Protein AF-M1BFW6-F1 (afdb_monomer_lite)

Sequence (113 aa):
MVQQIQVTSSSNYDKNRELKAFDDTKASVKGLVDAGITQVPRIFIYPEVSGSGSFPSLEEIHFVFPIIDLENINKDPIKHKEIVKKVGDASETWGFFQVINHGIPMSVLDEML

Structure (mmCIF, N/CA/C/O backbone):
data_AF-M1BFW6-F1
#
_entry.id   AF-M1BFW6-F1
#
loop_
_atom_site.group_PDB
_atom_site.id
_atom_site.type_symbol
_atom_site.label_atom_id
_atom_site.label_alt_id
_atom_site.label_comp_id
_atom_site.label_asym_id
_atom_site.label_entity_id
_atom_site.label_seq_id
_atom_site.pdbx_PDB_ins_code
_atom_site.Cartn_x
_atom_site.Cartn_y
_atom_site.Cartn_z
_atom_site.occupancy
_atom_site.B_iso_or_equiv
_atom_site.auth_seq_id
_atom_site.auth_comp_id
_atom_site.auth_asym_id
_atom_site.auth_atom_id
_atom_site.pdbx_PDB_model_num
ATOM 1 N N . MET A 1 1 ? 59.714 -7.945 -12.876 1.00 41.03 1 MET A N 1
ATOM 2 C CA . MET A 1 1 ? 58.534 -7.363 -13.544 1.00 41.03 1 MET A CA 1
ATOM 3 C C . MET A 1 1 ? 57.442 -8.412 -13.556 1.00 41.03 1 MET A C 1
ATOM 5 O O . MET A 1 1 ? 57.543 -9.354 -14.323 1.00 41.03 1 MET A O 1
ATOM 9 N N . VAL A 1 2 ? 56.443 -8.284 -12.691 1.00 34.00 2 VAL A N 1
ATOM 10 C CA . VAL A 1 2 ? 55.144 -8.929 -12.899 1.00 34.00 2 VAL A CA 1
ATOM 11 C C . VAL A 1 2 ? 54.112 -7.828 -12.722 1.00 34.00 2 VAL A C 1
ATOM 13 O O . V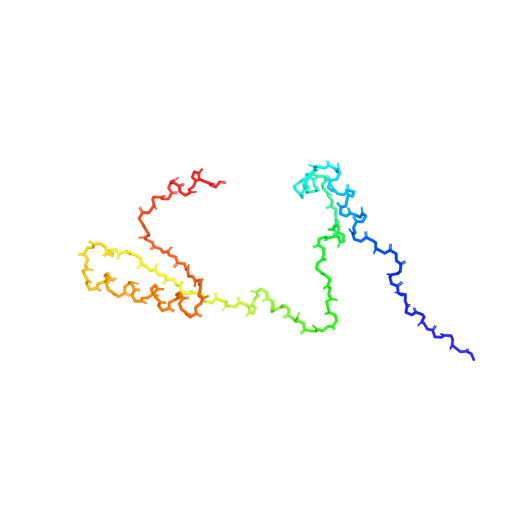AL A 1 2 ? 54.087 -7.131 -11.710 1.00 34.00 2 VAL A O 1
ATOM 16 N N . GLN A 1 3 ? 53.424 -7.554 -13.819 1.00 33.53 3 GLN A N 1
ATOM 17 C CA . GLN A 1 3 ? 52.602 -6.378 -14.045 1.00 33.53 3 GLN A CA 1
ATOM 18 C C . GLN A 1 3 ? 51.309 -6.530 -13.238 1.00 33.53 3 GLN A C 1
ATOM 20 O O . GLN A 1 3 ? 50.632 -7.551 -13.338 1.00 33.53 3 GLN A O 1
ATOM 25 N N . GLN A 1 4 ? 51.008 -5.541 -12.395 1.00 33.56 4 GLN A N 1
ATOM 26 C CA . GLN A 1 4 ? 49.775 -5.497 -11.613 1.00 33.56 4 GLN A CA 1
ATOM 27 C C . GLN A 1 4 ? 48.557 -5.465 -12.543 1.00 33.56 4 GLN A C 1
ATOM 29 O O . GLN A 1 4 ? 48.505 -4.677 -13.490 1.00 33.56 4 GLN A O 1
ATOM 34 N N . ILE A 1 5 ? 47.577 -6.312 -12.232 1.00 43.69 5 ILE A N 1
ATOM 35 C CA . ILE A 1 5 ? 46.254 -6.339 -12.852 1.00 43.69 5 ILE A CA 1
ATOM 36 C C . ILE A 1 5 ? 45.576 -4.998 -12.557 1.00 43.69 5 ILE A C 1
ATOM 38 O O . ILE A 1 5 ? 45.328 -4.645 -11.405 1.00 43.69 5 ILE A O 1
ATOM 42 N N . GLN A 1 6 ? 45.343 -4.231 -13.618 1.00 40.12 6 GLN A N 1
ATOM 43 C CA . GLN A 1 6 ? 44.679 -2.936 -13.577 1.00 40.12 6 GLN A CA 1
ATOM 44 C C . GLN A 1 6 ? 43.209 -3.118 -13.188 1.00 40.12 6 GLN A C 1
ATOM 46 O O . GLN A 1 6 ? 42.450 -3.809 -13.865 1.00 40.12 6 GLN A O 1
ATOM 51 N N . VAL A 1 7 ? 42.820 -2.448 -12.105 1.00 42.47 7 VAL A N 1
ATOM 52 C CA . VAL A 1 7 ? 41.433 -2.163 -11.739 1.00 42.47 7 VAL A CA 1
ATOM 53 C C . VAL A 1 7 ? 40.812 -1.368 -12.889 1.00 42.47 7 VAL A C 1
ATOM 55 O O . VAL A 1 7 ? 41.162 -0.209 -13.099 1.00 42.47 7 VAL A O 1
ATOM 58 N N . THR A 1 8 ? 39.916 -1.977 -13.667 1.00 38.28 8 THR A N 1
ATOM 59 C CA . THR A 1 8 ? 39.161 -1.253 -14.695 1.00 38.28 8 THR A CA 1
ATOM 60 C C . THR A 1 8 ? 38.122 -0.375 -14.008 1.00 38.28 8 THR A C 1
ATOM 62 O O . THR A 1 8 ? 37.011 -0.810 -13.708 1.00 38.28 8 THR A O 1
ATOM 65 N N . SER A 1 9 ? 38.500 0.869 -13.729 1.00 48.19 9 SER A N 1
ATOM 66 C CA . SER A 1 9 ? 37.568 1.937 -13.401 1.00 48.19 9 SER A CA 1
ATOM 67 C C . SER A 1 9 ? 36.561 2.080 -14.545 1.00 48.19 9 SER A C 1
ATOM 69 O O . SER A 1 9 ? 36.919 2.263 -15.708 1.00 48.19 9 SER A O 1
ATOM 71 N N . SER A 1 10 ? 35.274 1.969 -14.227 1.00 56.94 10 SER A N 1
ATOM 72 C CA . SER A 1 10 ? 34.163 2.247 -15.137 1.00 56.94 10 SER A CA 1
ATOM 73 C C . SER A 1 10 ? 34.113 3.742 -15.463 1.00 56.94 10 SER A C 1
ATOM 75 O O . SER A 1 10 ? 33.308 4.491 -14.919 1.00 56.94 10 SER A O 1
ATOM 77 N N . SER A 1 11 ? 35.020 4.187 -16.321 1.00 62.94 11 SER A N 1
ATOM 78 C CA . SER A 1 11 ? 35.157 5.570 -16.754 1.00 62.94 11 SER A CA 1
ATOM 79 C C . SER A 1 11 ? 34.372 5.762 -18.052 1.00 62.94 11 SER A C 1
ATOM 81 O O . SER A 1 11 ? 34.846 5.331 -19.100 1.00 62.94 11 SER A O 1
ATOM 83 N N . ASN A 1 12 ? 33.194 6.402 -17.949 1.00 70.50 12 ASN A N 1
ATOM 84 C CA . ASN A 1 12 ? 32.327 6.971 -19.011 1.00 70.50 12 ASN A CA 1
ATOM 85 C C . ASN A 1 12 ? 30.869 6.446 -19.063 1.00 70.50 12 ASN A C 1
ATOM 87 O O . ASN A 1 12 ? 30.233 6.463 -20.116 1.00 70.50 12 ASN A O 1
ATOM 91 N N . TYR A 1 13 ? 30.307 5.978 -17.942 1.00 83.38 13 TYR A N 1
ATOM 92 C CA . TYR A 1 13 ? 28.852 5.814 -17.828 1.00 83.38 13 TYR A CA 1
ATOM 93 C C . TYR A 1 13 ? 28.213 7.138 -17.398 1.00 83.38 13 TYR A C 1
ATOM 95 O O . TYR A 1 13 ? 28.406 7.578 -16.266 1.00 83.38 13 TYR A O 1
ATOM 103 N N . ASP A 1 14 ? 27.458 7.760 -18.302 1.00 89.44 14 ASP A N 1
ATOM 104 C CA . ASP A 1 14 ? 26.688 8.973 -18.031 1.00 89.44 14 ASP A CA 1
ATOM 105 C C . ASP A 1 14 ? 25.205 8.617 -17.859 1.00 89.44 14 ASP A C 1
ATOM 107 O O . ASP A 1 14 ? 24.460 8.471 -18.834 1.00 89.44 14 ASP A O 1
ATOM 111 N N . LYS A 1 15 ? 24.787 8.484 -16.593 1.00 89.88 15 LYS A N 1
ATOM 112 C CA . LYS A 1 15 ? 23.399 8.186 -16.212 1.00 89.88 15 LYS A CA 1
ATOM 113 C C . LYS A 1 15 ? 22.414 9.208 -16.791 1.00 89.88 15 LYS A C 1
ATOM 115 O O . LYS A 1 15 ? 21.318 8.825 -17.186 1.00 89.88 15 LYS A O 1
ATOM 120 N N . ASN A 1 16 ? 22.794 10.485 -16.864 1.00 92.88 16 ASN A N 1
ATOM 121 C CA . ASN A 1 16 ? 21.906 11.544 -17.344 1.00 92.88 16 ASN A CA 1
ATOM 122 C C . ASN A 1 16 ? 21.676 11.428 -18.850 1.00 92.88 16 ASN A C 1
ATOM 124 O O . ASN A 1 16 ? 20.557 11.632 -19.320 1.00 92.88 16 ASN A O 1
ATOM 128 N N . ARG A 1 17 ? 22.714 11.062 -19.610 1.00 94.00 17 ARG A N 1
ATOM 129 C CA . ARG A 1 17 ? 22.591 10.846 -21.056 1.00 94.00 17 ARG A CA 1
ATOM 130 C C . ARG A 1 17 ? 21.682 9.663 -21.385 1.00 94.00 17 ARG A C 1
ATOM 132 O O . ARG A 1 17 ? 20.856 9.776 -22.286 1.00 94.00 17 ARG A O 1
ATOM 139 N N . GLU A 1 18 ? 21.823 8.548 -20.671 1.00 92.44 18 GLU A N 1
ATOM 140 C CA . GLU A 1 18 ? 20.960 7.373 -20.867 1.00 92.44 18 GLU A CA 1
ATOM 141 C C . GLU A 1 18 ? 19.518 7.647 -20.415 1.00 92.44 18 GLU A C 1
ATOM 143 O O . GLU A 1 18 ? 18.589 7.308 -21.144 1.00 92.44 18 GLU A O 1
ATOM 148 N N . LEU A 1 19 ? 19.323 8.342 -19.285 1.00 93.00 19 LEU A N 1
ATOM 149 C CA . LEU A 1 19 ? 17.993 8.749 -18.819 1.00 93.00 19 LEU A CA 1
ATOM 150 C C . LEU A 1 19 ? 17.296 9.645 -19.846 1.00 93.00 19 LEU A C 1
ATOM 152 O O . LEU A 1 19 ? 16.150 9.392 -20.203 1.00 93.00 19 LEU A O 1
ATOM 156 N N . LYS A 1 20 ? 18.012 10.633 -20.396 1.00 95.50 20 LYS A N 1
ATOM 157 C CA . LYS A 1 20 ? 17.474 11.491 -21.452 1.00 95.50 20 LYS A CA 1
ATOM 158 C C . LYS A 1 20 ? 17.088 10.685 -22.694 1.00 95.50 20 LYS A C 1
ATOM 160 O O . LYS A 1 20 ? 16.001 10.880 -23.225 1.00 95.50 20 LYS A O 1
ATOM 165 N N . ALA A 1 21 ? 17.962 9.788 -23.158 1.00 93.94 21 ALA A N 1
ATOM 166 C CA . ALA A 1 21 ? 17.680 8.956 -24.326 1.00 93.94 21 ALA A CA 1
ATOM 167 C C . ALA A 1 21 ? 16.437 8.080 -24.110 1.00 93.94 21 ALA A C 1
ATOM 169 O O . ALA A 1 21 ? 15.621 7.952 -25.018 1.00 93.94 21 ALA A O 1
ATOM 170 N N . PHE A 1 22 ? 16.268 7.528 -22.905 1.00 94.62 22 PHE A N 1
ATOM 171 C CA . PHE A 1 22 ? 15.073 6.784 -22.519 1.00 94.62 22 PHE A CA 1
ATOM 172 C C . PHE A 1 22 ? 13.820 7.673 -22.504 1.00 94.62 22 PHE A C 1
ATOM 174 O O . PHE A 1 22 ? 12.827 7.334 -23.148 1.00 94.62 22 PHE A O 1
ATOM 181 N N . ASP A 1 23 ? 13.868 8.833 -21.847 1.00 94.88 23 ASP A N 1
ATOM 182 C CA . ASP A 1 23 ? 12.739 9.767 -21.763 1.00 94.88 23 ASP A CA 1
ATOM 183 C C . ASP A 1 23 ? 12.315 10.311 -23.134 1.00 94.88 23 ASP A C 1
ATOM 185 O O . ASP A 1 23 ? 11.129 10.577 -23.359 1.00 94.88 23 ASP A O 1
ATOM 189 N N . ASP A 1 24 ? 13.261 10.473 -24.061 1.00 96.38 24 ASP A N 1
ATOM 190 C CA . ASP A 1 24 ? 13.004 10.886 -25.441 1.00 96.38 24 ASP A CA 1
ATOM 191 C C . ASP A 1 24 ? 12.231 9.807 -26.227 1.00 96.38 24 ASP A C 1
ATOM 193 O O . ASP A 1 24 ? 11.458 10.155 -27.118 1.00 96.38 24 ASP A O 1
ATOM 197 N N . THR A 1 25 ? 12.354 8.516 -25.874 1.00 94.06 25 THR A N 1
ATOM 198 C CA . THR A 1 25 ? 11.566 7.442 -26.520 1.00 94.06 25 THR A CA 1
ATOM 199 C C . THR A 1 25 ? 10.075 7.528 -26.217 1.00 94.06 25 THR A C 1
ATOM 201 O O . THR A 1 25 ? 9.268 6.993 -26.974 1.00 94.06 25 THR A O 1
ATOM 204 N N . LYS A 1 26 ? 9.702 8.139 -25.081 1.00 94.56 26 LYS A N 1
ATOM 205 C CA . LYS A 1 26 ? 8.333 8.147 -24.533 1.00 94.56 26 LYS A CA 1
ATOM 206 C C . LYS A 1 26 ? 7.712 6.751 -24.358 1.00 94.56 26 LYS A C 1
ATOM 208 O O . LYS A 1 26 ? 6.518 6.649 -24.097 1.00 94.56 26 LYS A O 1
ATOM 213 N N . ALA A 1 27 ? 8.509 5.684 -24.442 1.00 90.12 27 ALA A N 1
ATOM 214 C CA . ALA A 1 27 ? 8.028 4.306 -24.445 1.00 90.12 27 ALA A CA 1
ATOM 215 C C . ALA A 1 27 ? 7.614 3.803 -23.050 1.00 90.12 27 ALA A C 1
ATOM 217 O O . ALA A 1 27 ? 6.913 2.797 -22.947 1.00 90.12 27 ALA A O 1
ATOM 218 N N . SER A 1 28 ? 7.996 4.511 -21.976 1.00 93.81 28 SER A N 1
ATOM 219 C CA . SER A 1 28 ? 7.878 4.072 -20.574 1.00 93.81 28 SER A CA 1
ATOM 220 C C . SER A 1 28 ? 8.602 2.742 -20.297 1.00 93.81 28 SER A C 1
ATOM 222 O O . SER A 1 28 ? 9.165 2.115 -21.194 1.00 93.81 28 SER A O 1
ATOM 224 N N . VAL A 1 29 ? 8.598 2.285 -19.041 1.00 95.12 29 VAL A N 1
ATOM 225 C CA . VAL A 1 29 ? 9.170 0.970 -18.693 1.00 95.12 29 VAL A CA 1
ATOM 226 C C . VAL A 1 29 ? 8.364 -0.163 -19.339 1.00 95.12 29 VAL A C 1
ATOM 228 O O . VAL A 1 29 ? 8.950 -1.157 -19.760 1.00 95.12 29 VAL A O 1
ATOM 231 N N . LYS A 1 30 ? 7.044 0.005 -19.518 1.00 94.50 30 LYS A N 1
ATOM 232 C CA . LYS A 1 30 ? 6.205 -0.986 -20.207 1.00 94.50 30 LYS A CA 1
ATOM 233 C C . LYS A 1 30 ? 6.664 -1.211 -21.650 1.00 94.50 30 LYS A C 1
ATOM 235 O O . LYS A 1 30 ? 6.745 -2.354 -22.077 1.00 94.50 30 LYS A O 1
ATOM 240 N N . GLY A 1 31 ? 7.027 -0.155 -22.378 1.00 95.25 31 GLY A N 1
ATOM 241 C CA . GLY A 1 31 ? 7.510 -0.287 -23.753 1.00 95.25 31 GLY A CA 1
ATOM 242 C C . GLY A 1 31 ? 8.829 -1.053 -23.854 1.00 95.25 31 GLY A C 1
ATOM 243 O O . GLY A 1 31 ? 9.045 -1.755 -24.835 1.00 95.25 31 GLY A O 1
ATOM 244 N N . LEU A 1 32 ? 9.682 -0.989 -22.824 1.00 94.25 32 LEU A N 1
ATOM 245 C CA . LEU A 1 32 ? 10.873 -1.840 -22.749 1.00 94.25 32 LEU A CA 1
ATOM 246 C C . LEU A 1 32 ? 10.494 -3.317 -22.590 1.00 94.25 32 LEU A C 1
ATOM 248 O O . LEU A 1 32 ? 11.057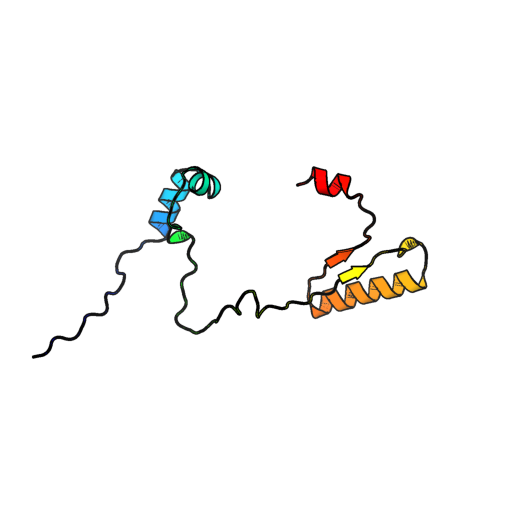 -4.170 -23.273 1.00 94.25 32 LEU A O 1
ATOM 252 N N . VAL A 1 33 ? 9.524 -3.610 -21.718 1.00 95.06 33 VAL A N 1
ATOM 253 C CA . VAL A 1 33 ? 9.017 -4.974 -21.496 1.00 95.06 33 VAL A CA 1
ATOM 254 C C . VAL A 1 33 ? 8.371 -5.528 -22.766 1.00 95.06 33 VAL A C 1
ATOM 256 O O . VAL A 1 33 ? 8.720 -6.624 -23.193 1.00 95.06 33 VAL A O 1
ATOM 259 N N . ASP A 1 34 ? 7.496 -4.754 -23.411 1.00 96.06 34 ASP A N 1
ATOM 260 C CA . ASP A 1 34 ? 6.828 -5.139 -24.660 1.00 96.06 34 ASP A CA 1
ATOM 261 C C . ASP A 1 34 ? 7.838 -5.370 -25.804 1.00 96.06 34 ASP A C 1
ATOM 263 O O . ASP A 1 34 ? 7.619 -6.222 -26.663 1.00 96.06 34 ASP A O 1
ATOM 267 N N . ALA A 1 35 ? 8.963 -4.642 -25.805 1.00 94.19 35 ALA A N 1
ATOM 268 C CA . ALA A 1 35 ? 10.060 -4.821 -26.758 1.00 94.19 35 ALA A CA 1
ATOM 269 C C . ALA A 1 35 ? 10.922 -6.071 -26.488 1.00 94.19 35 ALA A C 1
ATOM 271 O O . ALA A 1 35 ? 11.818 -6.374 -27.277 1.00 94.19 35 ALA A O 1
ATOM 272 N N . GLY A 1 36 ? 10.676 -6.794 -25.391 1.00 95.62 36 GLY A N 1
ATOM 273 C CA . GLY A 1 36 ? 11.354 -8.051 -25.081 1.00 95.62 36 GLY A CA 1
ATOM 274 C C . GLY A 1 36 ? 12.834 -7.887 -24.738 1.00 95.62 36 GLY A C 1
ATOM 275 O O . GLY A 1 36 ? 13.640 -8.755 -25.081 1.00 95.62 36 GLY A O 1
ATOM 276 N N . ILE A 1 37 ? 13.218 -6.779 -24.090 1.00 94.44 37 ILE A N 1
ATOM 277 C CA . ILE A 1 37 ? 14.606 -6.586 -23.653 1.00 94.44 37 ILE A CA 1
ATOM 278 C C . ILE A 1 37 ? 15.053 -7.738 -22.741 1.00 94.44 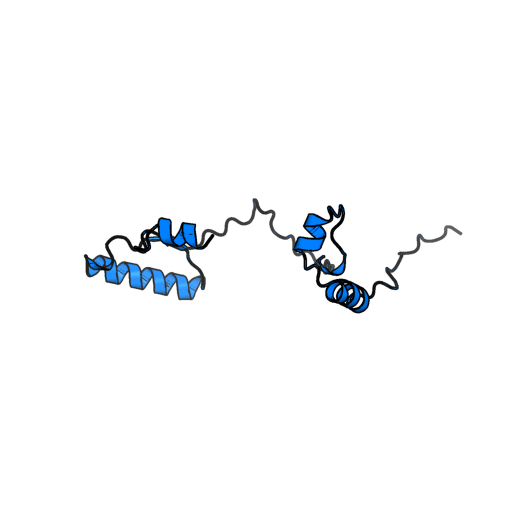37 ILE A C 1
ATOM 280 O O . ILE A 1 37 ? 14.316 -8.200 -21.875 1.00 94.44 37 ILE A O 1
ATOM 284 N N . THR A 1 38 ? 16.289 -8.198 -22.920 1.00 95.69 38 THR A N 1
ATOM 285 C CA . THR A 1 38 ? 16.852 -9.314 -22.140 1.00 95.69 38 THR A CA 1
ATOM 286 C C . THR A 1 38 ? 17.701 -8.852 -20.960 1.00 95.69 38 THR A C 1
ATOM 288 O O . THR A 1 38 ? 18.116 -9.670 -20.144 1.00 95.69 38 THR A O 1
ATOM 291 N N . GLN A 1 39 ? 17.985 -7.550 -20.877 1.00 93.25 39 GLN A N 1
ATOM 292 C CA . GLN A 1 39 ? 18.828 -6.942 -19.852 1.00 93.25 39 GLN A CA 1
ATOM 293 C C . GLN A 1 39 ? 18.221 -5.623 -19.387 1.00 93.25 39 GLN A C 1
ATOM 295 O O . GLN A 1 39 ? 17.826 -4.798 -20.211 1.00 93.25 39 GLN A O 1
ATOM 300 N N . VAL A 1 40 ? 18.185 -5.411 -18.071 1.00 92.06 40 VAL A N 1
ATOM 301 C CA . VAL A 1 40 ? 17.687 -4.168 -17.467 1.00 92.06 40 VAL A CA 1
ATOM 302 C C . VAL A 1 40 ? 18.669 -3.022 -17.764 1.00 92.06 40 VAL A C 1
ATOM 304 O O . VAL A 1 40 ? 19.857 -3.162 -17.462 1.00 92.06 40 VAL A O 1
ATOM 307 N N . PRO A 1 41 ? 18.214 -1.880 -18.322 1.00 91.31 41 PRO A N 1
ATOM 308 C CA . PRO A 1 41 ? 19.068 -0.716 -18.536 1.00 91.31 41 PRO A CA 1
ATOM 309 C C . PRO A 1 41 ? 19.710 -0.230 -17.237 1.00 91.31 41 PRO A C 1
ATOM 311 O O . PRO A 1 41 ? 19.076 -0.205 -16.177 1.00 91.31 41 PRO A O 1
ATOM 314 N N . ARG A 1 42 ? 20.969 0.207 -17.316 1.00 90.88 42 ARG A N 1
ATOM 315 C CA . ARG A 1 42 ? 21.781 0.522 -16.133 1.00 90.88 42 ARG A CA 1
ATOM 316 C C . ARG A 1 42 ? 21.222 1.708 -15.342 1.00 90.88 42 ARG A C 1
ATOM 318 O O . ARG A 1 42 ? 21.496 1.824 -14.149 1.00 90.88 42 ARG A O 1
ATOM 325 N N . ILE A 1 43 ? 20.407 2.562 -15.967 1.00 91.75 43 ILE A N 1
ATOM 326 C CA . ILE A 1 43 ? 19.702 3.668 -15.297 1.00 91.75 43 ILE A CA 1
ATOM 327 C C . ILE A 1 43 ? 18.702 3.213 -14.225 1.00 91.75 43 ILE A C 1
ATOM 329 O O .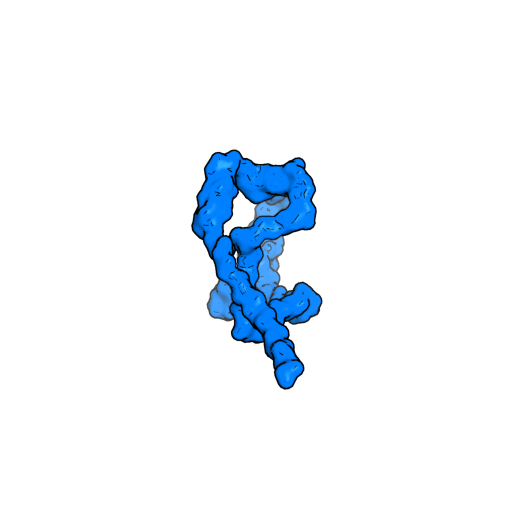 ILE A 1 43 ? 18.479 3.969 -13.276 1.00 91.75 43 ILE A O 1
ATOM 333 N N . PHE A 1 44 ? 18.148 2.000 -14.344 1.00 91.94 44 PHE A N 1
ATOM 334 C CA . PHE A 1 44 ? 17.194 1.413 -13.391 1.00 91.94 44 PHE A CA 1
ATOM 335 C C . PHE A 1 44 ? 17.860 0.549 -12.318 1.00 91.94 44 PHE A C 1
ATOM 337 O O . PHE A 1 44 ? 17.197 0.106 -11.384 1.00 91.94 44 PHE A O 1
ATOM 344 N N . ILE A 1 45 ? 19.166 0.308 -12.434 1.00 88.94 45 ILE A N 1
ATOM 345 C CA . ILE A 1 45 ? 19.914 -0.477 -11.457 1.00 88.94 45 ILE A CA 1
ATOM 346 C C . ILE A 1 45 ? 20.317 0.449 -10.310 1.00 88.94 45 ILE A C 1
ATOM 348 O O . ILE A 1 45 ? 20.974 1.476 -10.515 1.00 88.94 45 ILE A O 1
ATOM 352 N N . TYR A 1 46 ? 19.912 0.088 -9.092 1.00 82.25 46 TYR A N 1
ATOM 353 C CA . TYR A 1 46 ? 20.354 0.783 -7.891 1.00 82.25 46 TYR A CA 1
ATOM 354 C C . TYR A 1 46 ? 21.879 0.628 -7.757 1.00 82.25 46 TYR A C 1
ATOM 356 O O . TYR A 1 46 ? 22.374 -0.497 -7.833 1.00 82.25 46 TYR A O 1
ATOM 364 N N . PRO A 1 47 ? 22.648 1.723 -7.612 1.00 73.81 47 PRO A N 1
ATOM 365 C CA . PRO A 1 47 ? 24.093 1.620 -7.488 1.00 73.81 47 PRO A CA 1
ATOM 366 C C . PRO A 1 47 ? 24.422 0.875 -6.196 1.00 73.81 47 PRO A C 1
ATOM 368 O O . PRO A 1 47 ? 24.043 1.321 -5.114 1.00 73.81 47 PRO A O 1
ATOM 371 N N . GLU A 1 48 ? 25.125 -0.252 -6.302 1.00 66.12 48 GLU A N 1
ATOM 372 C CA . GLU A 1 48 ? 25.652 -0.930 -5.124 1.00 66.12 48 GLU A CA 1
ATOM 373 C C . GLU A 1 48 ? 26.620 0.018 -4.420 1.00 66.12 48 GLU A C 1
ATOM 375 O O . GLU A 1 48 ? 27.718 0.307 -4.899 1.00 66.12 48 GLU A O 1
ATOM 380 N N . VAL A 1 49 ? 26.181 0.572 -3.295 1.00 56.47 49 VAL A N 1
ATOM 381 C CA . VAL A 1 49 ? 27.073 1.293 -2.401 1.00 56.47 49 VAL A CA 1
ATOM 382 C C . VAL A 1 49 ? 27.965 0.222 -1.787 1.00 56.47 49 VAL A C 1
ATOM 384 O O . VAL A 1 49 ? 27.463 -0.684 -1.127 1.00 56.47 49 VAL A O 1
ATOM 387 N N . SER A 1 50 ? 29.272 0.286 -2.046 1.00 52.62 50 SER A N 1
ATOM 388 C CA . SER A 1 50 ? 30.280 -0.594 -1.452 1.00 52.62 50 SER A CA 1
ATOM 389 C C . SER A 1 50 ? 30.217 -0.511 0.076 1.00 52.62 50 SER A C 1
ATOM 391 O O . SER A 1 50 ? 30.866 0.324 0.698 1.00 52.62 50 SER A O 1
ATOM 393 N N . GLY A 1 51 ? 29.380 -1.344 0.676 1.00 49.53 51 GLY A N 1
ATOM 394 C CA . GLY A 1 51 ? 29.045 -1.292 2.088 1.00 49.53 51 GLY A CA 1
ATOM 395 C C . GLY A 1 51 ? 27.801 -2.123 2.316 1.00 49.53 51 GLY A C 1
ATOM 396 O O . GLY A 1 51 ? 26.700 -1.600 2.236 1.00 49.53 51 GLY A O 1
ATOM 397 N N . SER A 1 52 ? 28.017 -3.421 2.531 1.00 50.56 52 SER A N 1
ATOM 398 C CA . SER A 1 52 ? 27.090 -4.432 3.053 1.00 50.56 52 SER A CA 1
ATOM 399 C C . SER A 1 52 ? 25.768 -3.897 3.629 1.00 50.56 52 SER A C 1
ATOM 401 O O . SER A 1 52 ? 25.562 -3.865 4.840 1.00 50.56 52 SER A O 1
ATOM 403 N N . GLY A 1 53 ? 24.838 -3.532 2.760 1.00 49.19 53 GLY A N 1
ATOM 404 C CA . GLY A 1 53 ? 23.427 -3.697 3.025 1.00 49.19 53 GLY A CA 1
ATOM 405 C C . GLY A 1 53 ? 23.077 -5.007 2.363 1.00 49.19 53 GLY A C 1
ATOM 406 O O . GLY A 1 53 ? 22.691 -5.002 1.200 1.00 49.19 53 GLY A O 1
ATOM 407 N N . SER A 1 54 ? 23.298 -6.131 3.050 1.00 53.00 54 SER A N 1
ATOM 408 C CA . SER A 1 54 ? 22.585 -7.348 2.676 1.00 53.00 54 SER A CA 1
ATOM 409 C C . SER A 1 54 ? 21.121 -6.940 2.699 1.00 53.00 54 SER A C 1
ATOM 411 O O . SER A 1 54 ? 20.588 -6.688 3.779 1.00 53.00 54 SER A O 1
ATOM 413 N N . PHE A 1 55 ? 20.495 -6.763 1.533 1.00 56.66 55 PHE A N 1
ATOM 414 C CA . PHE A 1 55 ? 19.046 -6.832 1.498 1.00 56.66 55 PHE A CA 1
ATOM 415 C C . PHE A 1 55 ? 18.759 -8.194 2.116 1.00 56.66 55 PHE A C 1
ATOM 417 O O . PHE A 1 55 ? 19.309 -9.182 1.613 1.00 56.66 55 PHE A O 1
ATOM 424 N N . PRO A 1 56 ? 18.053 -8.258 3.258 1.00 55.31 56 PRO A N 1
ATOM 425 C CA . PRO A 1 56 ? 17.711 -9.555 3.797 1.0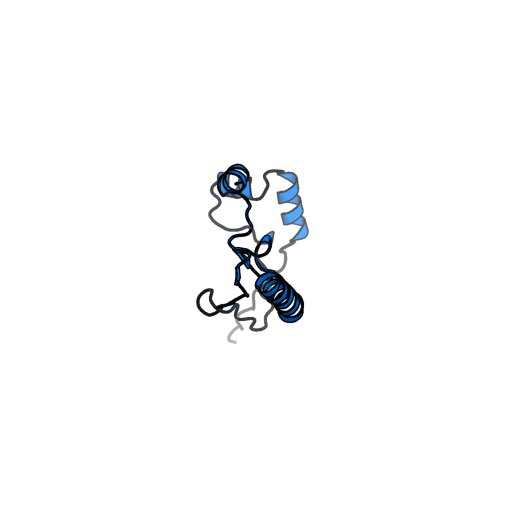0 55.31 56 PRO A CA 1
ATOM 426 C C . PRO A 1 56 ? 17.000 -10.282 2.659 1.00 55.31 56 PRO A C 1
ATOM 428 O O . PRO A 1 56 ? 16.245 -9.656 1.898 1.00 55.31 56 PRO A O 1
ATOM 431 N N . SER A 1 57 ? 17.344 -11.548 2.441 1.00 59.09 57 SER A N 1
ATOM 432 C CA . SER A 1 57 ? 16.677 -12.323 1.398 1.00 59.09 57 SER A CA 1
ATOM 433 C C . SER A 1 57 ? 15.160 -12.172 1.586 1.00 59.09 57 SER A C 1
ATOM 435 O O . SER A 1 57 ? 14.687 -11.954 2.703 1.00 59.09 57 SER A O 1
ATOM 437 N N . LEU A 1 58 ? 14.358 -12.242 0.519 1.00 55.31 58 LEU A N 1
ATOM 438 C CA . LEU A 1 58 ? 12.891 -12.159 0.654 1.00 55.31 58 LEU A CA 1
ATOM 439 C C . LEU A 1 58 ? 12.337 -13.183 1.672 1.00 55.31 58 LEU A C 1
ATOM 441 O O . LEU A 1 58 ? 11.257 -12.984 2.217 1.00 55.31 58 LEU A O 1
ATOM 445 N N . GLU A 1 59 ? 13.105 -14.239 1.949 1.00 58.59 59 GLU A N 1
ATOM 446 C CA . GLU A 1 59 ? 12.868 -15.271 2.961 1.00 58.59 59 GLU A CA 1
ATOM 447 C C . GLU A 1 59 ? 13.242 -14.839 4.397 1.00 58.59 59 GLU A C 1
ATOM 449 O O . GLU A 1 59 ? 12.681 -15.354 5.358 1.00 58.59 59 GLU A O 1
ATOM 454 N N . GLU A 1 60 ? 14.158 -13.885 4.577 1.00 56.16 60 GLU A N 1
ATOM 455 C CA . GLU A 1 60 ? 14.573 -13.332 5.877 1.00 56.16 60 GLU A CA 1
ATOM 456 C C . GLU A 1 60 ? 13.699 -12.153 6.333 1.00 56.16 60 GLU A C 1
ATOM 458 O O . GLU A 1 60 ? 13.629 -11.848 7.527 1.00 56.16 60 GLU A O 1
ATOM 463 N N . ILE A 1 61 ? 12.993 -11.496 5.408 1.00 56.69 61 ILE A N 1
ATOM 464 C CA . ILE A 1 61 ? 12.122 -10.359 5.712 1.00 56.69 61 ILE A CA 1
ATOM 465 C C . ILE A 1 61 ? 10.709 -10.833 6.074 1.00 56.69 61 ILE A C 1
ATOM 467 O O . ILE A 1 61 ? 9.748 -10.663 5.326 1.00 56.69 61 ILE A O 1
ATOM 471 N N . HIS A 1 62 ? 10.547 -11.372 7.279 1.00 60.16 62 HIS A N 1
ATOM 472 C CA . HIS A 1 62 ? 9.221 -11.540 7.875 1.00 60.16 62 HIS A CA 1
ATOM 473 C C . HIS A 1 62 ? 8.765 -10.227 8.530 1.00 60.16 62 HIS A C 1
ATOM 475 O O . HIS A 1 62 ? 8.736 -10.103 9.755 1.00 60.16 62 HIS A O 1
ATOM 481 N N . PHE A 1 63 ? 8.396 -9.221 7.728 1.00 60.94 63 PHE A N 1
ATOM 482 C CA . PHE A 1 63 ? 7.662 -8.071 8.265 1.00 60.94 63 PHE A CA 1
ATOM 483 C C . PHE A 1 63 ? 6.228 -8.500 8.578 1.00 60.94 63 PHE A C 1
ATOM 485 O O . PHE A 1 63 ? 5.351 -8.485 7.719 1.00 60.94 63 PHE A O 1
ATOM 492 N N . VAL A 1 64 ? 5.990 -8.892 9.829 1.00 76.38 64 VAL A N 1
ATOM 493 C CA . VAL A 1 64 ? 4.638 -9.105 10.350 1.00 76.38 64 VAL A CA 1
ATOM 494 C C . VAL A 1 64 ? 4.092 -7.748 10.783 1.00 76.38 64 VAL A C 1
ATOM 496 O O . VAL A 1 64 ? 4.252 -7.335 11.930 1.00 76.38 64 VAL A O 1
ATOM 499 N N . PHE A 1 65 ? 3.493 -7.019 9.844 1.00 86.19 65 PHE A N 1
ATOM 500 C CA . PHE A 1 65 ? 2.748 -5.804 10.164 1.00 86.19 65 PHE A CA 1
ATOM 501 C C . PHE A 1 65 ? 1.389 -6.153 10.796 1.00 86.19 65 PHE A C 1
ATOM 503 O O . PHE A 1 65 ? 0.844 -7.233 10.544 1.00 86.19 65 PHE A O 1
ATOM 510 N N . PRO A 1 66 ? 0.811 -5.259 11.618 1.00 94.44 66 PRO A N 1
ATOM 511 C CA . PRO A 1 66 ? -0.487 -5.504 12.232 1.00 94.44 66 PRO A CA 1
ATOM 512 C C . PRO A 1 66 ? -1.587 -5.710 11.182 1.00 94.44 66 PRO A C 1
ATOM 514 O O . PRO A 1 66 ? -1.691 -4.939 10.228 1.00 94.44 66 PRO A O 1
ATOM 517 N N . ILE A 1 67 ? -2.441 -6.713 11.394 1.00 95.31 67 ILE A N 1
ATOM 518 C CA . ILE A 1 67 ? -3.704 -6.887 10.669 1.00 95.31 67 ILE A CA 1
ATOM 519 C C . ILE A 1 67 ? -4.834 -6.500 11.623 1.00 95.31 67 ILE A C 1
ATOM 521 O O . ILE A 1 67 ? -4.972 -7.076 12.704 1.00 95.31 67 ILE A O 1
ATOM 525 N N . ILE A 1 68 ? -5.633 -5.509 11.237 1.00 97.12 68 ILE A N 1
ATOM 526 C CA . ILE A 1 68 ? -6.736 -4.978 12.036 1.00 97.12 68 ILE A CA 1
ATOM 527 C C . ILE A 1 68 ? -8.057 -5.419 11.414 1.00 97.12 68 ILE A C 1
ATOM 529 O O . ILE A 1 68 ? -8.407 -5.036 10.300 1.00 97.12 68 ILE A O 1
ATOM 533 N N . ASP A 1 69 ? -8.799 -6.219 12.168 1.00 96.81 69 ASP A N 1
ATOM 534 C CA . ASP A 1 69 ? -10.146 -6.640 11.813 1.00 96.81 69 ASP A CA 1
ATOM 535 C C . ASP A 1 69 ? -11.174 -5.580 12.240 1.00 96.81 69 ASP A C 1
ATOM 537 O O . ASP A 1 69 ? -11.275 -5.260 13.428 1.00 96.81 69 ASP A O 1
ATOM 541 N N . LEU A 1 70 ? -11.916 -5.024 11.275 1.00 97.00 70 LEU A N 1
ATOM 542 C CA . LEU A 1 70 ? -12.986 -4.048 11.527 1.00 97.00 70 LEU A CA 1
ATOM 543 C C . LEU A 1 70 ? -14.367 -4.691 11.684 1.00 97.00 70 LEU A C 1
ATOM 545 O O . LEU A 1 70 ? -15.377 -3.981 11.761 1.00 97.00 70 LEU A O 1
ATOM 549 N N . GLU A 1 71 ? -14.444 -6.021 11.738 1.00 95.38 71 GLU A N 1
ATOM 550 C CA . GLU A 1 71 ? -15.713 -6.716 11.865 1.00 95.38 71 GLU A CA 1
ATOM 551 C C . GLU A 1 71 ? -16.486 -6.222 13.097 1.00 95.38 71 GLU A C 1
ATOM 553 O O . GLU A 1 71 ? -16.003 -6.205 14.231 1.00 95.38 71 GLU A O 1
ATOM 558 N N . ASN A 1 72 ? -17.742 -5.832 12.870 1.00 91.81 72 ASN A N 1
ATOM 559 C CA . ASN A 1 72 ? -18.660 -5.368 13.907 1.00 91.81 72 ASN A CA 1
ATOM 560 C C . ASN A 1 72 ? -18.223 -4.087 14.652 1.00 91.81 72 ASN A C 1
ATOM 562 O O . ASN A 1 72 ? -18.830 -3.768 15.677 1.00 91.81 72 ASN A O 1
ATOM 566 N N . ILE A 1 73 ? -17.276 -3.302 14.117 1.0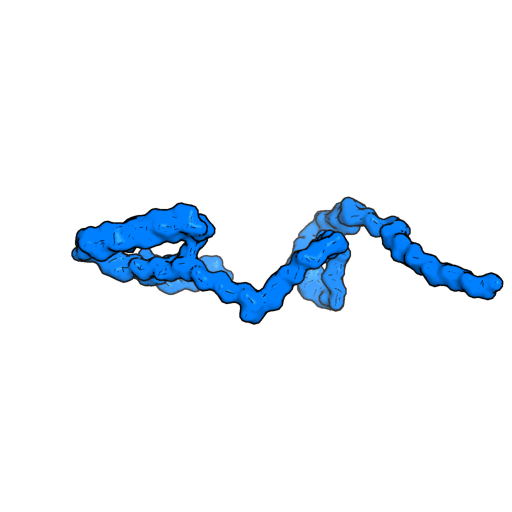0 93.31 73 ILE A N 1
ATOM 567 C CA . ILE A 1 73 ? -16.838 -2.021 14.708 1.00 93.31 73 ILE A CA 1
ATOM 568 C C . ILE A 1 73 ? -18.004 -1.057 14.991 1.00 93.31 73 ILE A C 1
ATOM 570 O O . ILE A 1 73 ? -17.997 -0.344 15.986 1.00 93.31 73 ILE A O 1
ATOM 574 N N . ASN A 1 74 ? -19.050 -1.085 14.161 1.00 90.69 74 ASN A N 1
ATOM 575 C CA . ASN A 1 74 ? -20.220 -0.209 14.291 1.00 90.69 74 ASN A CA 1
ATOM 576 C C . ASN A 1 74 ? -21.362 -0.804 15.135 1.00 90.69 74 ASN A C 1
ATOM 578 O O . ASN A 1 74 ? -22.407 -0.174 15.268 1.00 90.69 74 ASN A O 1
ATOM 582 N N . LYS A 1 75 ? -21.214 -2.031 15.651 1.00 91.75 75 LYS A N 1
ATOM 583 C CA . LYS A 1 75 ? -22.289 -2.746 16.366 1.00 91.75 75 LYS A CA 1
ATOM 584 C C . LYS A 1 75 ? -22.039 -2.876 17.866 1.00 91.75 75 LYS A C 1
ATOM 586 O O . LYS A 1 75 ? -22.996 -2.997 18.622 1.00 91.75 75 LYS A O 1
ATOM 591 N N . ASP A 1 76 ? -20.778 -2.865 18.287 1.00 93.88 76 ASP A N 1
ATOM 592 C CA . ASP A 1 76 ? -20.377 -3.064 19.678 1.00 93.88 76 ASP A CA 1
ATOM 593 C C . ASP A 1 76 ? -19.448 -1.919 20.131 1.00 93.88 76 ASP A C 1
ATOM 595 O O . ASP A 1 76 ? -18.315 -1.825 19.648 1.00 93.88 76 ASP A O 1
ATOM 599 N N . PRO A 1 77 ? -19.892 -1.045 21.059 1.00 94.38 77 PRO A N 1
ATOM 600 C CA . PRO A 1 77 ? -19.084 0.062 21.573 1.00 94.38 77 PRO A CA 1
ATOM 601 C C . PRO A 1 77 ? -17.764 -0.370 22.226 1.00 94.38 77 PRO A C 1
ATOM 603 O O . PRO A 1 77 ? -16.793 0.392 22.207 1.00 94.38 77 PRO A O 1
ATOM 606 N N . ILE A 1 78 ? -17.711 -1.575 22.805 1.00 94.81 78 ILE A N 1
ATOM 607 C CA . ILE A 1 78 ? -16.494 -2.119 23.414 1.00 94.81 78 ILE A CA 1
ATOM 608 C C . ILE A 1 78 ? -15.507 -2.477 22.302 1.00 94.81 78 ILE A C 1
ATOM 610 O O . ILE A 1 78 ? -14.386 -1.963 22.302 1.00 94.81 78 ILE A O 1
ATOM 614 N N . LYS A 1 79 ? -15.948 -3.244 21.293 1.00 94.56 79 LYS A N 1
ATOM 615 C CA . LYS A 1 79 ? -15.121 -3.557 20.113 1.00 94.56 79 LYS A CA 1
ATOM 616 C C . LYS A 1 79 ? -14.666 -2.306 19.375 1.00 94.56 79 LYS A C 1
ATOM 618 O O . LYS A 1 79 ? -13.509 -2.233 18.975 1.00 94.56 79 LYS A O 1
ATOM 623 N N . HIS A 1 80 ? -15.532 -1.304 19.227 1.00 96.38 80 HIS A N 1
ATOM 624 C CA . HIS A 1 80 ? -15.162 -0.028 18.615 1.00 96.38 80 HIS A CA 1
ATOM 625 C C . HIS A 1 80 ? -13.948 0.588 19.319 1.00 96.38 80 HIS A C 1
ATOM 627 O O . HIS A 1 80 ? -12.963 0.951 18.679 1.00 96.38 80 HIS A O 1
ATOM 633 N N . LYS A 1 81 ? -13.991 0.674 20.654 1.00 97.12 81 LYS A N 1
ATOM 634 C CA . LYS A 1 81 ? -12.893 1.232 21.449 1.00 97.12 81 LYS A CA 1
ATOM 635 C C . LYS A 1 81 ? -11.610 0.405 21.321 1.00 97.12 81 LYS A C 1
ATOM 637 O O . LYS A 1 81 ? -10.529 0.982 21.222 1.00 97.12 81 LYS A O 1
ATOM 642 N N . GLU A 1 82 ? -11.717 -0.921 21.303 1.00 96.81 82 GLU A N 1
ATOM 643 C CA . GLU A 1 82 ? -10.570 -1.817 21.108 1.00 96.81 82 GLU A CA 1
ATOM 644 C C . GLU A 1 82 ? -9.926 -1.646 19.731 1.00 96.81 82 GLU A C 1
ATOM 646 O O . GLU A 1 82 ? -8.704 -1.553 19.628 1.00 96.81 82 GLU A O 1
ATOM 651 N N . ILE A 1 83 ? -10.736 -1.570 18.674 1.00 97.38 83 ILE A N 1
ATOM 652 C CA . ILE A 1 83 ? -10.258 -1.393 17.302 1.00 97.38 83 ILE A CA 1
ATOM 653 C C . ILE A 1 83 ? -9.591 -0.025 17.140 1.00 97.38 83 ILE A C 1
ATOM 655 O O . ILE A 1 83 ? -8.481 0.042 16.621 1.00 97.38 83 ILE A O 1
ATOM 659 N N . VAL A 1 84 ? -10.199 1.052 17.654 1.00 97.56 84 VAL A N 1
ATOM 660 C CA . VAL A 1 84 ? -9.585 2.392 17.653 1.00 97.56 84 VAL A CA 1
ATOM 661 C C . VAL A 1 84 ? -8.233 2.378 18.365 1.00 97.56 84 VAL A C 1
ATOM 663 O O . VAL A 1 84 ? -7.272 2.954 17.858 1.00 97.56 84 VAL A O 1
ATOM 666 N N . LYS A 1 85 ? -8.125 1.676 19.501 1.00 98.00 85 LYS A N 1
ATOM 667 C CA . LYS A 1 85 ? -6.845 1.520 20.198 1.00 98.00 85 LYS A CA 1
ATOM 668 C C . LYS A 1 85 ? -5.816 0.792 19.327 1.00 98.00 85 LYS A C 1
ATOM 670 O O . LYS A 1 85 ? -4.700 1.277 19.201 1.00 98.00 85 LYS A O 1
ATOM 675 N N . LYS A 1 86 ? -6.189 -0.325 18.689 1.00 97.12 86 LYS A N 1
ATOM 676 C CA . LYS A 1 86 ? -5.293 -1.070 17.783 1.00 97.12 86 LYS A CA 1
ATOM 677 C C . LYS A 1 86 ? -4.807 -0.209 16.616 1.00 97.12 86 LYS A C 1
ATOM 679 O O . LYS A 1 86 ? -3.637 -0.286 16.261 1.00 97.12 86 LYS A O 1
ATOM 684 N N . VAL A 1 87 ? -5.687 0.615 16.042 1.00 97.81 87 VAL A N 1
ATOM 685 C CA . VAL A 1 87 ? -5.329 1.560 14.972 1.00 97.81 87 VAL A CA 1
ATOM 686 C C . VAL A 1 87 ? -4.321 2.590 15.477 1.00 97.81 87 VAL A C 1
ATOM 688 O O . VAL A 1 87 ? -3.319 2.822 14.803 1.00 97.81 87 VAL A O 1
ATOM 691 N N . GLY A 1 88 ? -4.545 3.171 16.660 1.00 98.19 88 GLY A N 1
ATOM 692 C CA . GLY A 1 88 ? -3.598 4.093 17.295 1.00 98.19 88 GLY A CA 1
ATOM 693 C C . GLY A 1 88 ? -2.232 3.447 17.535 1.00 98.19 88 GLY A C 1
ATOM 694 O O . GLY A 1 88 ? -1.230 3.933 17.018 1.00 98.19 88 GLY A O 1
ATOM 695 N N . ASP A 1 89 ? -2.210 2.296 18.214 1.00 97.69 89 ASP A N 1
ATOM 696 C CA . ASP A 1 89 ? -0.981 1.559 18.533 1.00 97.69 89 ASP A CA 1
ATOM 697 C C . ASP A 1 89 ? -0.183 1.207 17.257 1.00 97.69 89 ASP A C 1
ATOM 699 O O . ASP A 1 89 ? 1.039 1.372 17.207 1.00 97.69 89 ASP A O 1
ATOM 703 N N . ALA A 1 90 ? -0.864 0.740 16.201 1.00 96.69 90 ALA A N 1
ATOM 704 C CA . ALA A 1 90 ? -0.236 0.394 14.927 1.00 96.69 90 ALA A CA 1
ATOM 705 C C . ALA A 1 90 ? 0.289 1.626 14.174 1.00 96.69 90 ALA A C 1
ATOM 707 O O . ALA A 1 90 ? 1.377 1.577 13.599 1.00 96.69 90 ALA A O 1
ATOM 708 N N . SER A 1 91 ? -0.453 2.734 14.207 1.00 97.44 91 SER A N 1
ATOM 709 C CA . SER A 1 91 ? -0.041 3.996 13.585 1.00 97.44 91 SER A CA 1
ATOM 710 C C . SER A 1 91 ? 1.209 4.566 14.251 1.00 97.44 91 SER A C 1
ATOM 712 O O . SER A 1 91 ? 2.126 4.990 13.556 1.00 97.44 91 SER A O 1
ATOM 714 N N . GLU A 1 92 ? 1.271 4.535 15.584 1.00 97.38 92 GLU A N 1
ATOM 715 C CA . GLU A 1 92 ? 2.412 5.041 16.354 1.00 97.38 92 GLU A CA 1
ATOM 716 C C . GLU A 1 92 ? 3.648 4.140 16.237 1.00 97.38 92 GLU A C 1
ATOM 718 O O . GLU A 1 92 ? 4.765 4.639 16.118 1.00 97.38 92 GLU A O 1
ATOM 723 N N . THR A 1 93 ? 3.459 2.817 16.263 1.00 94.56 93 THR A N 1
ATOM 724 C CA . THR A 1 93 ? 4.575 1.855 16.288 1.00 94.56 93 THR A CA 1
ATOM 725 C C . THR A 1 93 ? 5.136 1.579 14.895 1.00 94.56 93 THR A C 1
ATOM 727 O O . THR A 1 93 ? 6.351 1.506 14.724 1.00 94.56 93 THR A O 1
ATOM 730 N N . TRP A 1 94 ? 4.259 1.390 13.905 1.00 92.69 94 TRP A N 1
ATOM 731 C CA . TRP A 1 94 ? 4.640 0.917 12.571 1.00 92.69 94 TRP A CA 1
ATOM 732 C C . TRP A 1 94 ? 4.448 1.970 11.483 1.00 92.69 94 TRP A C 1
ATOM 734 O O . TRP A 1 94 ? 5.099 1.894 10.445 1.00 92.69 94 TRP A O 1
ATOM 744 N N . GLY A 1 95 ? 3.511 2.907 11.663 1.00 94.56 95 GLY A N 1
ATOM 745 C CA . GLY A 1 95 ? 3.058 3.795 10.587 1.00 94.56 95 GLY A CA 1
ATOM 746 C C . GLY A 1 95 ? 2.383 3.057 9.420 1.00 94.56 95 GLY A C 1
ATOM 747 O O . GLY A 1 95 ? 2.084 3.672 8.399 1.00 94.56 95 GLY A O 1
ATOM 748 N N . PHE A 1 96 ? 2.155 1.745 9.555 1.00 94.25 96 PHE A N 1
ATOM 749 C CA . PHE A 1 96 ? 1.610 0.870 8.522 1.00 94.25 96 PHE A CA 1
ATOM 750 C C . PHE A 1 96 ? 0.890 -0.333 9.144 1.00 94.25 96 PHE A C 1
ATOM 752 O O . PHE A 1 96 ? 1.370 -0.926 10.110 1.00 94.25 96 PHE A O 1
ATOM 759 N N . PHE A 1 97 ? -0.258 -0.707 8.583 1.00 95.88 97 PHE A N 1
ATOM 760 C CA . PHE A 1 97 ? -1.038 -1.882 8.975 1.00 95.88 97 PHE A CA 1
ATOM 761 C C . PHE A 1 97 ? -1.996 -2.283 7.849 1.00 95.88 97 PHE A C 1
ATOM 763 O O . PHE A 1 97 ? -2.362 -1.464 7.006 1.00 95.88 97 PHE A O 1
ATOM 770 N N . GLN A 1 98 ? -2.427 -3.542 7.851 1.00 95.75 98 GLN A N 1
ATOM 771 C CA . GLN A 1 98 ? -3.471 -4.044 6.961 1.00 95.75 98 GLN A CA 1
ATOM 772 C C . GLN A 1 98 ? -4.827 -4.008 7.664 1.00 95.75 98 GLN A C 1
ATOM 774 O O . GLN A 1 98 ? -4.918 -4.184 8.878 1.00 95.75 98 GLN A O 1
ATOM 779 N N . VAL A 1 99 ? -5.895 -3.825 6.892 1.00 96.06 99 VAL A N 1
ATOM 780 C CA . VAL A 1 99 ? -7.271 -3.845 7.386 1.00 96.06 99 VAL A CA 1
ATOM 781 C C . VAL A 1 99 ? -8.059 -4.954 6.690 1.00 96.06 99 VAL A C 1
ATOM 783 O O . VAL A 1 99 ? -7.970 -5.090 5.472 1.00 96.06 99 VAL A O 1
ATOM 786 N N . ILE A 1 100 ? -8.847 -5.721 7.447 1.00 96.25 100 ILE A N 1
ATOM 787 C CA . ILE A 1 100 ? -9.792 -6.727 6.929 1.00 96.25 100 ILE A CA 1
ATOM 788 C C . ILE A 1 100 ? -11.210 -6.452 7.440 1.00 96.25 100 ILE A C 1
ATOM 790 O O . ILE A 1 100 ? -11.396 -5.693 8.393 1.00 96.25 100 ILE A O 1
ATOM 794 N N . ASN A 1 101 ? -12.218 -7.039 6.785 1.00 96.06 101 ASN A N 1
ATOM 795 C CA . ASN A 1 101 ? -13.640 -6.816 7.091 1.00 96.06 101 ASN A CA 1
ATOM 796 C C . ASN A 1 101 ? -14.021 -5.322 7.150 1.00 96.06 101 ASN A C 1
ATOM 798 O O . ASN A 1 101 ? -14.887 -4.910 7.920 1.00 96.06 101 ASN A O 1
ATOM 802 N N . HIS A 1 102 ? -13.388 -4.501 6.304 1.00 95.19 102 HIS A N 1
ATOM 803 C CA . HIS A 1 102 ? -13.577 -3.046 6.241 1.00 95.19 102 HIS A CA 1
ATOM 804 C C . HIS A 1 102 ? -14.948 -2.614 5.690 1.00 95.19 102 HIS A C 1
ATOM 806 O O . HIS A 1 102 ? -15.273 -1.431 5.706 1.00 95.19 102 HIS A O 1
ATOM 812 N N . GLY A 1 103 ? -15.761 -3.555 5.197 1.00 94.50 103 GLY A N 1
ATOM 813 C CA . GLY A 1 103 ? -17.116 -3.294 4.701 1.00 94.50 103 GLY A CA 1
ATOM 814 C C . GLY A 1 103 ? -17.194 -2.768 3.265 1.00 94.50 103 GLY A C 1
ATOM 815 O O . GLY A 1 103 ? -18.290 -2.475 2.796 1.00 94.50 103 GLY A O 1
ATOM 816 N N . ILE A 1 104 ? -16.064 -2.682 2.553 1.00 94.19 104 ILE A N 1
ATOM 817 C CA . ILE A 1 104 ? -16.049 -2.375 1.112 1.00 94.19 104 ILE A CA 1
ATOM 818 C C . ILE A 1 104 ? -16.271 -3.699 0.367 1.00 94.19 104 ILE A C 1
ATOM 820 O O . ILE A 1 104 ? -15.534 -4.651 0.638 1.00 94.19 104 ILE A O 1
ATOM 824 N N . PRO A 1 105 ? -17.268 -3.798 -0.531 1.00 95.56 105 PRO A N 1
ATOM 825 C CA . PRO A 1 105 ? -17.518 -5.019 -1.288 1.00 95.56 105 PRO A CA 1
ATOM 826 C C . PRO A 1 105 ? -16.322 -5.413 -2.157 1.00 95.56 105 PRO A C 1
ATOM 828 O O . PRO A 1 105 ? -15.710 -4.553 -2.787 1.00 95.56 105 PRO A O 1
ATOM 831 N N . MET A 1 106 ? -16.049 -6.717 -2.258 1.00 93.38 106 MET A N 1
ATOM 832 C CA . MET A 1 106 ? -14.965 -7.234 -3.107 1.00 93.38 106 MET A CA 1
ATOM 833 C C . MET A 1 106 ? -15.116 -6.816 -4.569 1.00 93.38 106 MET A C 1
ATOM 835 O O . MET A 1 106 ? -14.134 -6.426 -5.180 1.00 93.38 106 MET A O 1
ATOM 839 N N . SER A 1 107 ? -16.346 -6.772 -5.089 1.00 96.19 107 SER A N 1
ATOM 840 C CA . SER A 1 107 ? -16.603 -6.339 -6.467 1.00 96.19 107 SER A CA 1
ATOM 841 C C . SER A 1 107 ? -16.091 -4.926 -6.759 1.00 96.19 107 SER A C 1
ATOM 843 O O . SER A 1 107 ? -15.610 -4.672 -7.851 1.00 96.19 107 SER A O 1
ATOM 845 N N . VAL A 1 108 ? -16.149 -4.013 -5.781 1.00 95.94 108 VAL A N 1
ATOM 846 C CA . VAL A 1 108 ? -15.638 -2.642 -5.944 1.00 95.94 108 VAL A CA 1
ATOM 847 C C . VAL A 1 108 ? -14.112 -2.635 -6.022 1.00 95.94 108 VAL A C 1
ATOM 849 O O . VAL A 1 108 ? -13.547 -1.849 -6.771 1.00 95.94 108 VAL A O 1
ATOM 852 N N . LEU A 1 109 ? -13.443 -3.501 -5.255 1.00 93.69 109 LEU A N 1
ATOM 853 C CA . LEU A 1 109 ? -11.988 -3.640 -5.321 1.00 93.69 109 LEU A CA 1
ATOM 854 C C . LEU A 1 109 ? -11.562 -4.281 -6.644 1.00 93.69 109 LEU A C 1
ATOM 856 O O . LEU A 1 109 ? -10.620 -3.802 -7.266 1.00 93.69 109 LEU A O 1
ATOM 860 N N . ASP A 1 110 ? -12.282 -5.310 -7.089 1.00 94.25 110 ASP A N 1
ATOM 861 C CA . ASP A 1 110 ? -12.000 -6.018 -8.338 1.00 94.25 110 ASP A CA 1
ATOM 862 C C . ASP A 1 110 ? -12.199 -5.117 -9.566 1.00 94.25 110 ASP A C 1
ATOM 864 O O . ASP A 1 110 ? -11.430 -5.200 -10.513 1.00 94.25 110 ASP A O 1
ATOM 868 N N . GLU A 1 111 ? -13.190 -4.219 -9.549 1.00 95.31 111 GLU A N 1
ATOM 869 C CA . GLU A 1 111 ? -13.414 -3.239 -10.624 1.00 95.31 111 GLU A CA 1
ATOM 870 C C . GLU A 1 111 ? -12.306 -2.173 -10.730 1.00 95.31 111 GLU A C 1
ATOM 872 O O . GLU A 1 111 ? -12.190 -1.516 -11.766 1.00 95.31 111 GLU A O 1
ATOM 877 N N . MET A 1 112 ? -11.506 -1.969 -9.676 1.00 90.56 112 MET A N 1
ATOM 878 C CA . MET A 1 112 ? -10.386 -1.019 -9.684 1.00 90.56 112 MET A CA 1
ATOM 879 C C . MET A 1 112 ? -9.069 -1.617 -10.197 1.00 90.56 112 MET A C 1
ATOM 881 O O . MET A 1 112 ? -8.149 -0.847 -10.492 1.00 90.56 112 MET A O 1
ATOM 885 N N . LEU A 1 113 ? -8.957 -2.947 -10.240 1.00 79.06 113 LEU A N 1
ATOM 886 C CA . LEU A 1 113 ? -7.752 -3.683 -10.640 1.00 79.06 113 LEU A CA 1
ATOM 887 C C . LEU A 1 113 ? -7.699 -3.907 -12.157 1.00 79.06 113 LEU A C 1
ATOM 889 O O . LEU A 1 113 ? -6.574 -3.810 -12.700 1.00 79.06 113 LEU A O 1
#

Foldseek 3Di:
DDDDDDDPDPPDDDLVVVVVVVVVVVCPPVNVVVVVDPDDPPNPDDDPDPDDPPPPPPVRPPPPQAEQECPCLVPDPVVVVVSVVVVVVSCVPPVDYHYPPPVDDPVVVVVVD

Secondary structure (DSSP, 8-state):
----------TT--HHHHHHHHHHH--HHHHHHHTT-SS--GGGSPP--SS---PPPTTT------EEE-TTTTT-HHHHHHHHHHHHHHHHHTS--EEES-S--HHHHHTT-

pLDDT: mean 83.13, std 19.18, range [33.53, 98.19]

InterPro domains:
  IPR026992 Non-haem dioxygenase, N-terminal domain [PF14226] (66-113)
  IPR027443 Isopenicillin N synthase-like superfamily [G3DSA:2.60.120.330] (19-113)

Radius of gyration: 24.84 Å; chains: 1; bounding box: 81×27×50 Å

Organism: Solanum tuberosum (NCBI:txid4113)